Protein AF-A0A830GXB8-F1 (afdb_monomer_lite)

Secondary structure (DSSP, 8-state):
--HHHHHHHHHHHHHHHHHHHHHHHHHHS-PPPHHHHHHHHHHHHHHHHHHHHHHHHHHHHHHHHH-S-----TTHHHHHHHHHHHHHHHHHHHHHHHHHHHHHHHHHHTT-

Radius of gyration: 26.46 Å; chains: 1; bounding box: 48×48×76 Å

Foldseek 3Di:
DDPVVVVVVVVVVVVVVVVVVVVVCVVPDDDDDPLRVLVCCLVVVLVVLVVVLVVLVVVVVCCVPVVPCPVPDPPVVVVVVVVNVVVVVVSVVVNVVSVVVVVVSVVVVVVD

Structure (mmCIF, N/CA/C/O backbone):
data_AF-A0A830GXB8-F1
#
_entry.id   AF-A0A830GXB8-F1
#
loop_
_atom_site.group_PDB
_atom_site.id
_atom_site.type_symbol
_atom_site.label_atom_id
_atom_site.label_alt_id
_atom_site.label_comp_id
_atom_site.label_asym_id
_atom_site.label_entity_id
_atom_site.label_seq_id
_atom_site.pdbx_PDB_ins_code
_atom_site.Cartn_x
_atom_site.Cartn_y
_atom_site.Cartn_z
_atom_site.occupancy
_atom_site.B_iso_or_equiv
_atom_site.auth_seq_id
_atom_site.auth_comp_id
_atom_site.auth_asym_id
_atom_site.auth_atom_id
_atom_site.pdbx_PDB_model_num
ATOM 1 N N . MET A 1 1 ? -9.388 -22.077 50.505 1.00 53.31 1 MET A N 1
ATOM 2 C CA . MET A 1 1 ? -9.410 -21.486 49.142 1.00 53.31 1 MET A CA 1
ATOM 3 C C . MET A 1 1 ? -8.008 -20.994 48.793 1.00 53.31 1 MET A C 1
ATOM 5 O O . MET A 1 1 ? -7.482 -20.186 49.544 1.00 53.31 1 MET A O 1
ATOM 9 N N . SER A 1 2 ? -7.400 -21.502 47.713 1.00 50.16 2 SER A N 1
ATOM 10 C CA . SER A 1 2 ? -6.010 -21.192 47.324 1.00 50.16 2 SER A CA 1
ATOM 11 C C . SER A 1 2 ? -5.806 -19.709 46.965 1.00 50.16 2 SER A C 1
ATOM 13 O O . SER A 1 2 ? -6.621 -19.127 46.244 1.00 50.16 2 SER A O 1
ATOM 15 N N . ALA A 1 3 ? -4.702 -19.110 47.427 1.00 60.00 3 ALA A N 1
ATOM 16 C CA . ALA A 1 3 ? -4.307 -17.725 47.141 1.00 60.00 3 ALA A CA 1
ATOM 17 C C . ALA A 1 3 ? -4.200 -17.424 45.630 1.00 60.00 3 ALA A C 1
ATOM 19 O O . ALA A 1 3 ? -4.504 -16.310 45.194 1.00 60.00 3 ALA A O 1
ATOM 20 N N . THR A 1 4 ? -3.886 -18.435 44.813 1.00 60.03 4 THR A N 1
ATOM 21 C CA . THR A 1 4 ? -3.818 -18.321 43.346 1.00 60.03 4 THR A CA 1
ATOM 22 C C . THR A 1 4 ? -5.182 -18.056 42.699 1.00 60.03 4 THR A C 1
ATOM 24 O O . THR A 1 4 ? -5.269 -17.302 41.732 1.00 60.03 4 THR A O 1
ATOM 27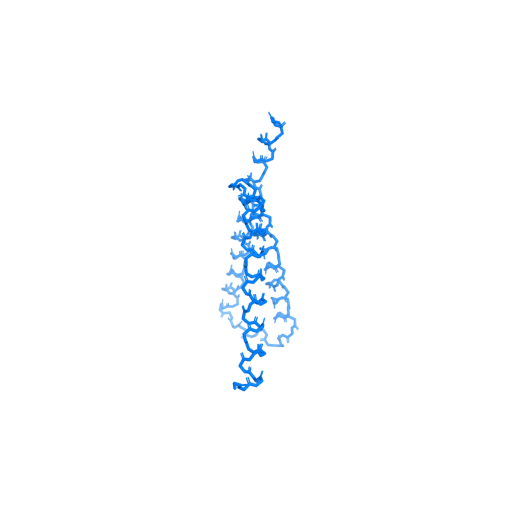 N N . ALA A 1 5 ? -6.279 -18.568 43.269 1.00 57.00 5 ALA A N 1
ATOM 28 C CA . ALA A 1 5 ? -7.633 -18.333 42.755 1.00 57.00 5 ALA A CA 1
ATOM 29 C C . ALA A 1 5 ? -8.139 -16.902 43.034 1.00 57.00 5 ALA A C 1
ATOM 31 O O . ALA A 1 5 ? -8.917 -16.350 42.252 1.00 57.00 5 ALA A O 1
ATOM 32 N N . LYS A 1 6 ? -7.678 -16.273 44.127 1.00 57.97 6 LYS A N 1
ATOM 33 C CA . LYS A 1 6 ? -7.974 -14.863 44.446 1.00 57.97 6 LYS A CA 1
ATOM 34 C C . LYS A 1 6 ? -7.221 -13.909 43.511 1.00 57.97 6 LYS A C 1
ATOM 36 O O . LYS A 1 6 ? -7.819 -12.950 43.029 1.00 57.97 6 LYS A O 1
ATOM 41 N N . ALA A 1 7 ? -5.955 -14.209 43.206 1.00 59.44 7 ALA A N 1
ATOM 42 C CA . ALA A 1 7 ? -5.140 -13.435 42.267 1.00 59.44 7 ALA A CA 1
ATOM 43 C C . ALA A 1 7 ? -5.707 -13.475 40.833 1.00 59.44 7 ALA A C 1
ATOM 45 O O . ALA A 1 7 ? -5.883 -12.425 40.213 1.00 59.44 7 ALA A O 1
ATOM 46 N N . ASN A 1 8 ? -6.108 -14.656 40.343 1.00 60.03 8 ASN A N 1
ATOM 47 C CA . ASN A 1 8 ? -6.704 -14.800 39.006 1.00 60.03 8 ASN A CA 1
ATOM 48 C C . ASN A 1 8 ? -8.066 -14.089 38.874 1.00 60.03 8 ASN A C 1
ATOM 50 O O . ASN A 1 8 ? -8.362 -13.489 37.839 1.00 60.03 8 ASN A O 1
ATOM 54 N N . LYS A 1 9 ? -8.878 -14.068 39.944 1.00 61.84 9 LYS A N 1
ATOM 55 C CA . LYS A 1 9 ? -10.116 -13.264 39.997 1.00 61.84 9 LYS A CA 1
ATOM 56 C C . LYS A 1 9 ? -9.849 -11.756 39.896 1.00 61.84 9 LYS A C 1
ATOM 58 O O . LYS A 1 9 ? -10.648 -11.044 39.291 1.00 61.84 9 LYS A O 1
ATOM 63 N N . GLY A 1 10 ? -8.742 -11.269 40.463 1.00 69.81 10 GLY A N 1
ATOM 64 C CA . GLY A 1 10 ? -8.347 -9.858 40.391 1.00 69.81 10 GLY A CA 1
ATOM 65 C C . GLY A 1 10 ? -7.921 -9.422 38.985 1.00 69.81 10 GLY A C 1
ATOM 66 O O . GLY A 1 10 ? -8.288 -8.336 38.538 1.00 69.81 10 GLY A O 1
ATOM 67 N N . ILE A 1 11 ? -7.211 -10.291 38.262 1.00 75.56 11 ILE A N 1
ATOM 68 C CA . ILE A 1 11 ? -6.756 -10.037 36.886 1.00 75.56 11 ILE A CA 1
ATOM 69 C C . ILE A 1 11 ? -7.942 -10.024 35.915 1.00 75.56 11 ILE A C 1
ATOM 71 O O . ILE A 1 11 ? -8.082 -9.086 35.132 1.00 75.56 11 ILE A O 1
ATOM 75 N N . GLY A 1 12 ? -8.852 -11.000 36.015 1.00 79.31 12 GLY A N 1
ATOM 76 C CA . GLY A 1 12 ? -10.057 -11.034 35.177 1.00 79.31 12 GLY A CA 1
ATOM 77 C C . GLY A 1 12 ? -10.957 -9.808 35.369 1.00 79.31 12 GLY A C 1
ATOM 78 O O . GLY A 1 12 ? -11.519 -9.290 34.404 1.00 79.31 12 GLY A O 1
ATOM 79 N N . LYS A 1 13 ? -11.048 -9.288 36.602 1.00 83.00 13 LYS A N 1
ATOM 80 C CA . LYS A 1 13 ? -11.798 -8.060 36.894 1.00 83.00 13 LYS A CA 1
ATOM 81 C C . LYS A 1 13 ? -11.154 -6.828 36.245 1.00 83.00 13 LYS A C 1
ATOM 83 O O . LYS A 1 13 ? -11.864 -6.066 35.594 1.00 83.00 13 LYS A O 1
ATOM 88 N N . LYS A 1 14 ? -9.824 -6.692 36.327 1.00 82.12 14 LYS A N 1
ATOM 89 C CA . LYS A 1 14 ? -9.081 -5.613 35.651 1.00 82.12 14 LYS A CA 1
ATOM 90 C C . LYS A 1 14 ? -9.254 -5.654 34.134 1.00 82.12 14 LYS A C 1
ATOM 92 O O . LYS A 1 14 ? -9.535 -4.627 33.531 1.00 82.12 14 LYS A O 1
ATOM 97 N N . ILE A 1 15 ? -9.142 -6.828 33.511 1.00 87.50 15 ILE A N 1
ATOM 98 C CA . ILE A 1 15 ? -9.331 -6.974 32.056 1.00 87.50 15 ILE A CA 1
ATOM 99 C C . ILE A 1 15 ? -10.740 -6.527 31.649 1.00 87.50 15 ILE A C 1
ATOM 101 O O . ILE A 1 15 ? -10.901 -5.794 30.677 1.00 87.50 15 ILE A O 1
ATOM 105 N N . ARG A 1 16 ? -11.764 -6.912 32.418 1.00 87.56 16 ARG A N 1
ATOM 106 C CA . ARG A 1 16 ? -13.149 -6.510 32.145 1.00 87.56 16 ARG A CA 1
ATOM 107 C C . ARG A 1 16 ? -13.354 -4.997 32.264 1.00 87.56 16 ARG A C 1
ATOM 109 O O . ARG A 1 16 ? -14.075 -4.422 31.453 1.00 87.56 16 ARG A O 1
ATOM 116 N N . GLU A 1 17 ? -12.711 -4.357 33.236 1.00 89.88 17 GLU A N 1
ATOM 117 C CA . GLU A 1 17 ? -12.712 -2.896 33.382 1.00 89.88 17 GLU A CA 1
ATOM 118 C C . GLU A 1 17 ? -12.022 -2.209 32.191 1.00 89.88 17 GLU A C 1
ATOM 120 O O . GLU A 1 17 ? -12.587 -1.273 31.628 1.00 89.88 17 GLU A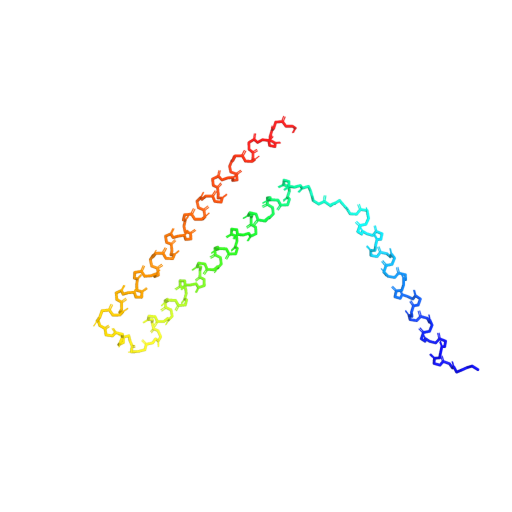 O 1
ATOM 125 N N . TYR A 1 18 ? -10.877 -2.722 31.726 1.00 90.38 18 TYR A N 1
ATOM 126 C CA . TYR A 1 18 ? -10.199 -2.209 30.528 1.00 90.38 18 TYR A CA 1
ATOM 127 C C . TYR A 1 18 ? -11.035 -2.361 29.256 1.00 90.38 18 TYR A C 1
ATOM 129 O O . TYR A 1 18 ? -11.113 -1.426 28.461 1.00 90.38 18 TYR A O 1
ATOM 137 N N . ILE A 1 19 ? -11.697 -3.505 29.067 1.00 90.31 19 ILE A N 1
ATOM 138 C CA . ILE A 1 19 ? -12.579 -3.728 27.914 1.00 90.31 19 ILE A CA 1
ATOM 139 C C . ILE A 1 19 ? -13.762 -2.757 27.957 1.00 90.31 19 ILE A C 1
ATOM 141 O O . ILE A 1 19 ? -14.079 -2.137 26.945 1.00 90.31 19 ILE A O 1
ATOM 145 N N . ASN A 1 20 ? -14.387 -2.572 29.122 1.00 90.50 20 ASN A N 1
ATOM 146 C CA . ASN A 1 20 ? -15.477 -1.609 29.274 1.00 90.50 20 ASN A CA 1
ATOM 147 C C . ASN A 1 20 ? -15.021 -0.174 28.984 1.00 90.50 20 ASN A C 1
ATOM 149 O O . ASN A 1 20 ? -15.756 0.581 28.348 1.00 90.50 20 ASN A O 1
ATOM 153 N N . LEU A 1 21 ? -13.805 0.191 29.397 1.00 91.31 21 LEU A N 1
ATOM 154 C CA . LEU A 1 21 ? -13.222 1.495 29.098 1.00 91.31 21 LEU A CA 1
ATOM 155 C C . LEU A 1 21 ? -12.953 1.660 27.595 1.00 91.31 21 LEU A C 1
ATOM 157 O O . LEU A 1 21 ? -13.332 2.676 27.020 1.00 91.31 21 LEU A O 1
ATOM 161 N N . MET A 1 22 ? -12.387 0.649 26.928 1.00 88.81 22 MET A N 1
ATOM 162 C CA . MET A 1 22 ? -12.203 0.657 25.471 1.00 88.81 22 MET A CA 1
ATOM 163 C C . MET A 1 22 ? -13.536 0.792 24.729 1.00 88.81 22 MET A C 1
ATOM 165 O O . MET A 1 22 ? -13.656 1.618 23.828 1.00 88.81 22 MET A O 1
ATOM 169 N N . LEU A 1 23 ? -14.558 0.031 25.126 1.00 90.56 23 LEU A N 1
ATOM 170 C CA . LEU A 1 23 ? -15.898 0.117 24.537 1.00 90.56 23 LEU A CA 1
ATOM 171 C C . LEU A 1 23 ? -16.521 1.501 24.736 1.00 90.56 23 LEU A C 1
ATOM 173 O O . LEU A 1 23 ? -17.164 2.022 23.825 1.00 90.56 23 LEU A O 1
ATOM 177 N N . TRP A 1 24 ? -16.309 2.111 25.903 1.00 92.88 24 TRP A N 1
ATOM 178 C CA . TRP A 1 24 ? -16.742 3.479 26.157 1.00 92.88 24 TRP A CA 1
ATOM 179 C C . TRP A 1 24 ? -16.027 4.473 25.236 1.00 92.88 24 TRP A C 1
ATOM 181 O O 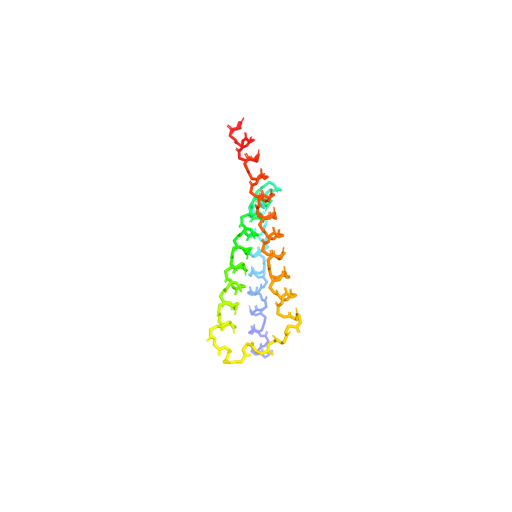. TRP A 1 24 ? -16.691 5.296 24.609 1.00 92.88 24 TRP A O 1
ATOM 191 N N . VAL A 1 25 ? -14.709 4.342 25.057 1.00 89.44 25 VAL A N 1
ATOM 192 C CA . VAL A 1 25 ? -13.943 5.176 24.118 1.00 89.44 25 VAL A CA 1
ATOM 193 C C . VAL A 1 25 ? -14.466 5.013 22.690 1.00 89.44 25 VAL A C 1
ATOM 195 O O . VAL A 1 25 ? -14.735 6.013 22.036 1.00 89.44 25 VAL A O 1
ATOM 198 N N . PHE A 1 26 ? -14.711 3.788 22.213 1.00 86.81 26 PHE A N 1
ATOM 199 C CA . PHE A 1 26 ? -15.293 3.560 20.881 1.00 86.81 26 PHE A CA 1
ATOM 200 C C . PHE A 1 26 ? -16.718 4.110 20.726 1.00 86.81 26 PHE A C 1
ATOM 202 O O . PHE A 1 26 ? -17.144 4.395 19.604 1.00 86.81 26 PHE A O 1
ATOM 209 N N . LYS A 1 27 ? -17.465 4.240 21.828 1.00 88.75 27 LYS A N 1
ATOM 210 C CA . LYS A 1 27 ? -18.807 4.832 21.842 1.00 88.75 27 LYS A CA 1
ATOM 211 C C . LYS A 1 27 ? -18.766 6.361 21.796 1.00 88.75 27 LYS A C 1
ATOM 213 O O . LYS A 1 27 ? -19.624 6.953 21.151 1.00 88.75 27 LYS A O 1
ATOM 218 N N . VAL A 1 28 ? -17.810 6.984 22.486 1.00 92.25 28 VAL A N 1
ATOM 219 C CA . VAL A 1 28 ? -17.660 8.449 22.564 1.00 92.25 28 VAL A CA 1
ATOM 220 C C . VAL A 1 28 ? -16.870 9.009 21.380 1.00 92.25 28 VAL A C 1
ATOM 222 O O . VAL A 1 28 ? -17.101 10.143 20.966 1.00 92.25 28 VAL A O 1
ATOM 225 N N . ALA A 1 29 ? -15.952 8.227 20.813 1.00 86.25 29 ALA A N 1
ATOM 226 C CA . ALA A 1 29 ? -15.146 8.645 19.677 1.00 86.25 29 ALA A CA 1
ATOM 227 C C . ALA A 1 29 ? -16.028 8.984 18.466 1.00 86.25 29 ALA A C 1
ATOM 229 O O . ALA A 1 29 ? -16.889 8.199 18.055 1.00 86.25 29 ALA A O 1
ATOM 230 N N . LYS A 1 30 ? -15.770 10.147 17.857 1.00 82.75 30 LYS A N 1
ATOM 231 C CA . LYS A 1 30 ? -16.402 10.544 16.599 1.00 82.75 30 LYS A CA 1
ATOM 232 C C . LYS A 1 30 ? -15.934 9.592 15.500 1.00 82.75 30 LYS A C 1
ATOM 234 O O . LYS A 1 30 ? -14.760 9.580 15.134 1.00 82.75 30 LYS A O 1
ATOM 239 N N . LYS A 1 31 ? -16.854 8.776 14.990 1.00 86.00 31 LYS A N 1
ATOM 240 C CA . LYS A 1 31 ? -16.584 7.911 13.841 1.00 86.00 31 LYS A CA 1
ATOM 241 C C . LYS A 1 31 ? -16.453 8.791 12.593 1.00 86.00 31 LYS A C 1
ATOM 243 O O . LYS A 1 31 ? -17.241 9.725 12.458 1.00 86.00 31 LYS A O 1
ATOM 248 N N . PRO A 1 32 ? -15.474 8.530 11.714 1.00 81.94 32 PRO A N 1
ATOM 249 C CA . PRO A 1 32 ? -15.309 9.316 10.502 1.00 81.94 32 PRO A CA 1
ATOM 250 C C . PRO A 1 32 ? -16.538 9.158 9.606 1.00 81.94 32 PRO A C 1
ATOM 252 O O . PRO A 1 32 ? -17.038 8.046 9.410 1.00 81.94 32 PRO A O 1
ATOM 255 N N . ASP A 1 33 ? -17.004 10.273 9.054 1.00 88.38 33 ASP A N 1
ATOM 256 C CA . ASP A 1 33 ? -18.056 10.278 8.047 1.00 88.38 33 ASP A CA 1
ATOM 257 C C . ASP A 1 33 ? -17.538 9.706 6.719 1.00 88.38 33 ASP A C 1
ATOM 259 O O . ASP A 1 33 ? -16.332 9.570 6.493 1.00 88.38 33 ASP A O 1
ATOM 263 N N . ARG A 1 34 ? -18.450 9.352 5.801 1.00 80.94 34 ARG A N 1
ATOM 264 C CA . ARG A 1 34 ? -18.067 8.744 4.509 1.00 80.94 34 ARG A CA 1
ATOM 265 C C . ARG A 1 34 ? -17.098 9.620 3.709 1.00 80.94 34 ARG A C 1
ATOM 267 O O . ARG A 1 34 ? -16.239 9.088 3.009 1.00 80.94 34 ARG A O 1
ATOM 274 N N . GLU A 1 35 ? -17.240 10.940 3.796 1.00 78.31 35 GLU A N 1
ATOM 275 C CA . GLU A 1 35 ? -16.388 11.897 3.083 1.00 78.31 35 GLU A CA 1
ATOM 276 C C . GLU A 1 35 ? -14.982 11.983 3.690 1.00 78.31 35 GLU A C 1
ATOM 278 O O . GLU A 1 35 ? -13.993 11.916 2.952 1.00 78.31 35 GLU A O 1
ATOM 283 N N . ASP A 1 36 ? -14.889 12.026 5.020 1.00 78.31 36 ASP A N 1
ATOM 284 C CA . ASP A 1 36 ? -13.621 11.999 5.755 1.00 78.31 36 ASP A CA 1
ATOM 285 C C . ASP A 1 36 ? -12.881 10.682 5.505 1.00 78.31 36 ASP A C 1
ATOM 287 O O . ASP A 1 36 ? -11.695 10.674 5.174 1.00 78.31 36 ASP A O 1
ATOM 291 N N . TYR A 1 37 ? -13.602 9.559 5.566 1.00 84.38 37 TYR A N 1
ATOM 292 C CA . TYR A 1 37 ? -13.047 8.237 5.294 1.00 84.38 37 TYR A CA 1
ATOM 293 C C . TYR A 1 37 ? -12.494 8.140 3.868 1.00 84.38 37 TYR A C 1
ATOM 295 O O . TYR A 1 37 ? -11.360 7.714 3.659 1.00 84.38 37 TYR A O 1
ATOM 303 N N . MET A 1 38 ? -13.268 8.591 2.877 1.00 80.12 38 MET A N 1
ATOM 304 C CA . MET A 1 38 ? -12.841 8.599 1.479 1.00 80.12 38 MET A CA 1
ATOM 305 C C . MET A 1 38 ? -11.608 9.488 1.265 1.00 80.12 38 MET A C 1
ATOM 307 O O . MET A 1 38 ? -10.729 9.142 0.477 1.00 80.12 38 MET A O 1
ATOM 311 N N . SER A 1 39 ? -11.518 10.616 1.970 1.00 79.38 39 SER A N 1
ATOM 312 C CA . SER A 1 39 ? -10.367 11.521 1.895 1.00 79.38 39 SER A CA 1
ATOM 313 C C . SER A 1 39 ? -9.107 10.878 2.476 1.00 79.38 39 SER A C 1
ATOM 315 O O . SER A 1 39 ? -8.065 10.881 1.820 1.00 79.38 39 SER A O 1
ATOM 317 N N . ILE A 1 40 ? -9.214 10.246 3.648 1.00 82.94 40 ILE A N 1
ATOM 318 C CA . ILE A 1 40 ? -8.108 9.517 4.286 1.00 82.94 40 ILE A CA 1
ATOM 319 C C . ILE A 1 40 ? -7.633 8.367 3.393 1.00 82.94 40 ILE A C 1
ATOM 321 O O . ILE A 1 40 ? -6.433 8.219 3.176 1.00 82.94 40 ILE A O 1
ATOM 325 N N . VAL A 1 41 ? -8.554 7.587 2.819 1.00 82.94 41 VAL A N 1
ATOM 326 C CA . VAL A 1 41 ? -8.211 6.477 1.916 1.00 82.94 41 VAL A CA 1
ATOM 327 C C . VAL A 1 41 ? -7.528 6.978 0.646 1.00 82.94 41 VAL A C 1
ATOM 329 O O . VAL A 1 41 ? -6.554 6.376 0.205 1.00 82.94 41 VAL A O 1
ATOM 332 N N . LYS A 1 42 ? -7.983 8.092 0.064 1.00 76.94 42 LYS A N 1
ATOM 333 C CA . LYS A 1 42 ? -7.343 8.678 -1.124 1.00 76.94 42 LYS A CA 1
ATOM 334 C C . LYS A 1 42 ? -5.931 9.174 -0.829 1.00 76.94 42 LYS A C 1
ATOM 336 O O . LYS A 1 42 ? -5.026 8.876 -1.601 1.00 76.94 42 LYS A O 1
ATOM 341 N N . ILE A 1 43 ? -5.735 9.890 0.280 1.00 80.44 43 ILE A N 1
ATOM 342 C CA . ILE A 1 43 ? -4.417 10.400 0.690 1.00 80.44 43 ILE A CA 1
ATOM 343 C C . ILE A 1 43 ? -3.481 9.238 1.037 1.00 80.44 43 ILE A C 1
ATOM 345 O O . ILE A 1 43 ? -2.358 9.181 0.542 1.00 80.44 43 ILE A O 1
ATOM 349 N N . GLY A 1 44 ? -3.956 8.285 1.842 1.00 82.50 44 GLY A N 1
ATOM 350 C CA . GLY A 1 44 ? -3.194 7.098 2.221 1.00 82.50 44 GLY A CA 1
ATOM 351 C C . GLY A 1 44 ? -2.830 6.238 1.012 1.00 82.50 44 GLY A C 1
ATOM 352 O O . GLY A 1 44 ? -1.677 5.852 0.854 1.00 82.50 44 GLY A O 1
ATOM 353 N N . GLY A 1 45 ? -3.783 6.007 0.106 1.00 80.00 45 GLY A N 1
ATOM 354 C CA . GLY A 1 45 ? -3.555 5.283 -1.142 1.00 80.00 45 GLY A CA 1
ATOM 355 C C . GLY A 1 45 ? -2.552 5.986 -2.054 1.00 80.00 45 GLY A C 1
ATOM 356 O O . GLY A 1 45 ? -1.675 5.330 -2.608 1.00 80.00 45 GLY A O 1
ATOM 357 N N . LEU A 1 46 ? -2.616 7.316 -2.163 1.00 77.69 46 LEU A N 1
ATOM 358 C CA . LEU A 1 46 ? -1.636 8.099 -2.918 1.00 77.69 46 LEU A CA 1
ATOM 359 C C . LEU A 1 46 ? -0.219 7.912 -2.354 1.00 77.69 46 LEU A C 1
ATOM 361 O O . LEU A 1 46 ? 0.710 7.651 -3.113 1.00 77.69 46 LEU A O 1
ATOM 365 N N . LEU A 1 47 ? -0.065 7.986 -1.029 1.00 81.31 47 LEU A N 1
ATOM 366 C CA . LEU A 1 47 ? 1.212 7.758 -0.345 1.00 81.31 47 LEU A CA 1
ATOM 367 C C . LEU A 1 47 ? 1.775 6.360 -0.623 1.00 81.31 47 LEU A C 1
ATOM 369 O O . LEU A 1 47 ? 2.950 6.227 -0.963 1.00 81.31 47 LEU A O 1
ATOM 373 N N . VAL A 1 48 ? 0.936 5.326 -0.530 1.00 85.50 48 VAL A N 1
ATOM 374 C CA . VAL A 1 48 ? 1.333 3.938 -0.819 1.00 85.50 48 VAL A CA 1
ATOM 375 C C . VAL A 1 48 ? 1.769 3.779 -2.274 1.00 85.50 48 VAL A C 1
ATOM 377 O O . VAL A 1 48 ? 2.787 3.142 -2.535 1.00 85.50 48 VAL A O 1
ATOM 380 N N . VAL A 1 49 ? 1.050 4.384 -3.223 1.00 80.19 49 VAL A N 1
ATOM 381 C CA . VAL A 1 49 ? 1.415 4.323 -4.646 1.00 80.19 49 VAL A CA 1
ATOM 382 C C . VAL A 1 49 ? 2.752 5.017 -4.906 1.00 80.19 49 VAL A C 1
ATOM 384 O O . VAL A 1 49 ? 3.579 4.474 -5.633 1.00 80.19 49 VAL A O 1
ATOM 387 N N . ILE A 1 50 ? 2.997 6.175 -4.288 1.00 80.38 50 ILE A N 1
ATOM 388 C CA . ILE A 1 50 ? 4.270 6.894 -4.415 1.00 80.38 50 ILE A CA 1
ATOM 389 C C . ILE A 1 50 ? 5.423 6.040 -3.871 1.00 80.38 50 ILE A C 1
ATOM 391 O O . ILE A 1 50 ? 6.419 5.841 -4.564 1.00 80.38 50 ILE A O 1
ATOM 395 N N . LEU A 1 51 ? 5.278 5.478 -2.668 1.00 84.88 51 LEU A N 1
ATOM 396 C CA . LEU A 1 51 ? 6.290 4.599 -2.071 1.00 84.88 51 LEU A CA 1
ATOM 397 C C . LEU A 1 51 ? 6.529 3.337 -2.910 1.00 84.88 51 LEU A C 1
ATOM 399 O O . LEU A 1 51 ? 7.677 2.942 -3.112 1.00 84.88 51 LEU A O 1
ATOM 403 N N . GLY A 1 52 ? 5.465 2.732 -3.442 1.00 79.75 52 GLY A N 1
ATOM 404 C CA . GLY A 1 52 ? 5.553 1.577 -4.332 1.00 79.75 52 GLY A CA 1
ATOM 405 C C . GLY A 1 52 ? 6.285 1.898 -5.635 1.00 79.75 52 GLY A C 1
ATOM 406 O O . GLY A 1 52 ? 7.156 1.136 -6.050 1.00 79.75 52 GLY A O 1
ATOM 407 N N . ALA A 1 53 ? 6.002 3.054 -6.242 1.00 77.19 53 ALA A N 1
ATOM 408 C CA . ALA A 1 53 ? 6.700 3.513 -7.438 1.00 77.19 53 ALA A CA 1
ATOM 409 C C . ALA A 1 53 ? 8.197 3.727 -7.166 1.00 77.19 53 ALA A C 1
ATOM 411 O O . ALA A 1 53 ? 9.027 3.231 -7.927 1.00 77.19 53 ALA A O 1
ATOM 412 N N . TYR A 1 54 ? 8.556 4.382 -6.055 1.00 79.88 54 TYR A N 1
ATOM 413 C CA . TYR A 1 54 ? 9.958 4.532 -5.655 1.00 79.88 54 TYR A CA 1
ATOM 414 C C . TYR A 1 54 ? 10.640 3.181 -5.435 1.00 79.88 54 TYR A C 1
ATOM 416 O O . TYR A 1 54 ? 11.738 2.971 -5.941 1.00 79.88 54 TYR A O 1
ATOM 424 N N . SER A 1 55 ? 9.993 2.250 -4.731 1.00 79.50 55 SER A N 1
ATOM 425 C CA . SER A 1 55 ? 10.542 0.910 -4.501 1.00 79.50 55 SER A CA 1
ATOM 426 C C . SER A 1 55 ? 10.818 0.170 -5.812 1.00 79.50 55 SER A C 1
ATOM 428 O O . SER A 1 55 ? 11.890 -0.411 -5.968 1.00 79.50 55 SER A O 1
ATOM 430 N N . LEU A 1 56 ? 9.900 0.252 -6.779 1.00 79.81 56 LEU A N 1
ATOM 431 C CA . LEU A 1 56 ? 10.049 -0.375 -8.092 1.00 79.81 56 LEU A CA 1
ATOM 432 C C . LEU A 1 56 ? 11.211 0.249 -8.878 1.00 79.81 56 LEU A C 1
ATOM 434 O O . LEU A 1 56 ? 12.048 -0.477 -9.411 1.00 79.81 56 LEU A O 1
ATOM 438 N N . ILE A 1 57 ? 11.317 1.582 -8.882 1.00 78.44 57 ILE A N 1
ATOM 439 C CA . ILE A 1 57 ? 12.421 2.307 -9.528 1.00 78.44 57 ILE A CA 1
ATOM 440 C C . ILE A 1 57 ? 13.767 1.918 -8.906 1.00 78.44 57 ILE A C 1
ATOM 442 O O . ILE A 1 57 ? 14.695 1.577 -9.633 1.00 78.44 57 ILE A O 1
ATOM 446 N N . PHE A 1 58 ? 13.881 1.921 -7.576 1.00 77.88 58 PHE A N 1
ATOM 447 C CA . PHE A 1 58 ? 15.119 1.546 -6.887 1.00 77.88 58 PHE A CA 1
ATOM 448 C C . PHE A 1 58 ? 15.508 0.091 -7.139 1.00 77.88 58 PHE A C 1
ATOM 450 O O . PHE A 1 58 ? 16.677 -0.186 -7.394 1.00 77.88 58 PHE A O 1
ATOM 457 N N . ASN A 1 59 ? 14.544 -0.830 -7.101 1.00 79.25 59 ASN A N 1
ATOM 458 C CA . ASN A 1 59 ? 14.792 -2.240 -7.383 1.00 79.25 59 ASN A CA 1
ATOM 459 C C . ASN A 1 59 ? 15.272 -2.428 -8.828 1.00 79.25 59 ASN A C 1
ATOM 461 O O . ASN A 1 59 ? 16.250 -3.126 -9.066 1.00 79.25 59 ASN A O 1
ATOM 465 N N . PHE A 1 60 ? 14.668 -1.714 -9.779 1.00 72.75 60 PHE A N 1
ATOM 466 C CA . PHE A 1 60 ? 15.099 -1.740 -11.170 1.00 72.75 60 PHE A CA 1
ATOM 467 C C . PHE A 1 60 ? 16.511 -1.173 -11.367 1.00 72.75 60 PHE A C 1
ATOM 469 O O . PHE A 1 60 ? 17.344 -1.803 -12.010 1.00 72.75 60 PHE A O 1
ATOM 476 N N . ILE A 1 61 ? 16.806 -0.013 -10.775 1.00 75.06 61 ILE A N 1
ATOM 477 C CA . ILE A 1 61 ? 18.142 0.600 -10.794 1.00 75.06 61 ILE A CA 1
ATOM 478 C C . ILE A 1 61 ? 19.172 -0.376 -10.218 1.00 75.06 61 ILE A C 1
ATOM 480 O O . ILE A 1 61 ? 20.207 -0.612 -10.835 1.00 75.06 61 ILE A O 1
ATOM 484 N N . PHE A 1 62 ? 18.873 -0.995 -9.075 1.00 73.75 62 PHE A N 1
ATOM 485 C CA . PHE A 1 62 ? 19.750 -1.978 -8.445 1.00 73.75 62 PHE A CA 1
ATOM 486 C C . PHE A 1 62 ? 19.922 -3.228 -9.315 1.00 73.75 62 PHE A C 1
ATOM 488 O O . PHE A 1 62 ? 21.038 -3.702 -9.484 1.00 73.75 62 PHE A O 1
ATOM 495 N N . TYR A 1 63 ? 18.851 -3.722 -9.934 1.00 70.06 63 TYR A N 1
ATOM 496 C CA . TYR A 1 63 ? 18.903 -4.844 -10.866 1.00 70.06 63 TYR A CA 1
ATOM 497 C C . TYR A 1 63 ? 19.794 -4.538 -12.081 1.00 70.06 63 TYR A C 1
ATOM 499 O O . TYR A 1 63 ? 20.584 -5.388 -12.482 1.00 70.06 63 TYR A O 1
ATOM 507 N N . VAL A 1 64 ? 19.733 -3.320 -12.627 1.00 69.75 64 VAL A N 1
ATOM 508 C CA . VAL A 1 64 ? 20.577 -2.872 -13.751 1.00 69.75 64 VAL A CA 1
ATOM 509 C C . VAL A 1 64 ? 22.037 -2.661 -13.351 1.00 69.75 64 VAL A C 1
ATOM 511 O O . VAL A 1 64 ? 22.928 -3.022 -14.113 1.00 69.75 64 VAL A O 1
ATOM 514 N N . LEU A 1 65 ? 22.298 -2.087 -12.176 1.00 70.50 65 LEU A N 1
ATOM 515 C CA . LEU A 1 65 ? 23.651 -1.713 -11.746 1.00 70.50 65 LEU A CA 1
ATOM 516 C C . LEU A 1 65 ? 24.418 -2.838 -11.048 1.00 70.50 65 LEU A C 1
ATOM 518 O O . LEU A 1 65 ? 25.638 -2.898 -11.165 1.00 70.50 65 LEU A O 1
ATOM 522 N N . VAL A 1 66 ? 23.732 -3.689 -10.285 1.00 68.06 66 VAL A N 1
ATOM 523 C CA . VAL A 1 66 ? 24.366 -4.677 -9.396 1.00 68.06 66 VAL A CA 1
ATOM 524 C 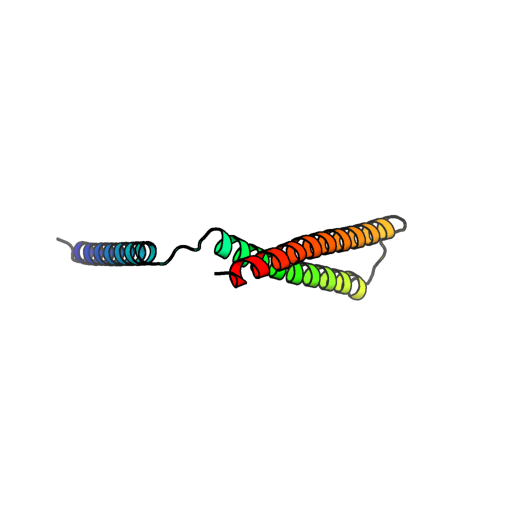C . VAL A 1 66 ? 24.398 -6.067 -10.009 1.00 68.06 66 VAL A C 1
ATOM 526 O O . VAL A 1 66 ? 25.232 -6.873 -9.609 1.00 68.06 66 VAL A O 1
ATOM 529 N N . THR A 1 67 ? 23.557 -6.361 -11.003 1.00 61.88 67 THR A N 1
ATOM 530 C CA . THR A 1 67 ? 23.598 -7.658 -11.688 1.00 61.88 67 THR A CA 1
ATOM 531 C C . THR A 1 67 ? 24.641 -7.596 -12.812 1.00 61.88 67 THR A C 1
ATOM 533 O O . THR A 1 67 ? 24.387 -6.968 -13.839 1.00 61.88 67 THR A O 1
ATOM 536 N N . PRO A 1 68 ? 25.812 -8.250 -12.670 1.00 55.47 68 PRO A N 1
ATOM 537 C CA . PRO A 1 68 ? 26.924 -8.122 -13.621 1.00 55.47 68 PRO A CA 1
ATOM 538 C C . PRO A 1 68 ? 26.658 -8.832 -14.959 1.00 55.47 68 PRO A C 1
ATOM 540 O O . PRO A 1 68 ? 27.399 -8.661 -15.922 1.00 55.47 68 PRO A O 1
ATOM 543 N N . HIS A 1 69 ? 25.576 -9.608 -15.033 1.00 55.16 69 HIS A N 1
ATOM 544 C CA . HIS A 1 69 ? 25.120 -10.303 -16.224 1.00 55.16 69 HIS A CA 1
ATOM 545 C C . HIS A 1 69 ? 23.697 -9.852 -16.548 1.00 55.16 69 HIS A C 1
ATOM 547 O O . HIS A 1 69 ? 22.732 -10.575 -16.310 1.00 55.16 69 HIS A O 1
ATOM 553 N N . PHE A 1 70 ? 23.548 -8.664 -17.136 1.00 56.72 70 PHE A N 1
ATOM 554 C CA . PHE A 1 70 ? 22.338 -8.313 -17.888 1.00 56.72 70 PHE A CA 1
ATOM 555 C C . PHE A 1 70 ? 22.305 -9.117 -19.205 1.00 56.72 70 PHE A C 1
ATOM 557 O O . PHE A 1 70 ? 22.212 -8.579 -20.300 1.00 56.72 70 PHE A O 1
ATOM 564 N N . SER A 1 71 ? 22.455 -10.437 -19.110 1.00 60.59 71 SER A N 1
ATOM 565 C CA . SER A 1 71 ? 22.458 -11.384 -20.223 1.00 60.59 71 SER A CA 1
ATOM 566 C C . SER A 1 71 ? 21.057 -11.948 -20.445 1.00 60.59 71 SER A C 1
ATOM 568 O O . SER A 1 71 ? 20.892 -13.137 -20.706 1.00 60.59 71 SER A O 1
ATOM 570 N N . ILE A 1 72 ? 20.032 -11.104 -20.298 1.00 59.41 72 ILE A N 1
ATOM 571 C CA . ILE A 1 72 ? 18.711 -11.423 -20.828 1.00 59.41 72 ILE A CA 1
ATOM 572 C C . ILE A 1 72 ? 18.849 -11.291 -22.344 1.00 59.41 72 ILE A C 1
ATOM 574 O O . ILE A 1 72 ? 19.062 -10.189 -22.859 1.00 59.41 72 ILE A O 1
ATOM 578 N N . SER A 1 73 ? 18.808 -12.424 -23.042 1.00 70.00 73 SER A N 1
ATOM 579 C CA . SER A 1 73 ? 18.982 -12.447 -24.491 1.00 70.00 73 SER A CA 1
ATOM 580 C C . SER A 1 73 ? 17.824 -11.723 -25.165 1.00 70.00 73 SER A C 1
ATOM 582 O O . SER A 1 73 ? 16.675 -11.786 -24.728 1.00 70.00 73 SER A O 1
ATOM 584 N N . TYR A 1 74 ? 18.122 -11.013 -26.249 1.00 65.38 74 TYR A N 1
ATOM 585 C CA . TYR A 1 74 ? 17.071 -10.463 -27.095 1.00 65.38 74 TYR A CA 1
ATOM 586 C C . TYR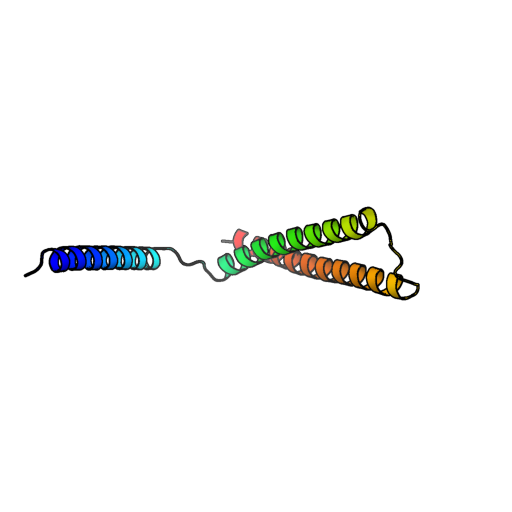 A 1 74 ? 16.189 -11.622 -27.596 1.00 65.38 74 TYR A C 1
ATOM 588 O O . TYR A 1 74 ? 16.748 -12.608 -28.081 1.00 65.38 74 TYR A O 1
ATOM 596 N N . PRO A 1 75 ? 14.848 -11.552 -27.483 1.00 71.06 75 PRO A N 1
ATOM 597 C CA . PRO A 1 75 ? 14.015 -10.355 -27.282 1.00 71.06 75 PRO A CA 1
ATOM 598 C C . PRO A 1 75 ? 13.470 -10.141 -25.853 1.00 71.06 75 PRO A C 1
ATOM 600 O O . PRO A 1 75 ? 12.675 -9.228 -25.621 1.00 71.06 75 PRO A O 1
ATOM 603 N N . GLU A 1 76 ? 13.847 -10.977 -24.889 1.00 71.88 76 GLU A N 1
ATOM 604 C CA . GLU A 1 76 ? 13.257 -11.009 -23.541 1.00 71.88 76 GLU A CA 1
ATOM 605 C C . GLU A 1 76 ? 13.506 -9.708 -22.762 1.00 71.88 76 GLU A C 1
ATOM 607 O O . GLU A 1 76 ? 12.656 -9.249 -21.997 1.00 71.88 76 GLU A O 1
ATOM 612 N N . ASN A 1 77 ? 14.638 -9.053 -23.022 1.00 73.62 77 ASN A N 1
ATOM 613 C CA . ASN A 1 77 ? 14.974 -7.757 -22.446 1.00 73.62 77 ASN A CA 1
ATOM 614 C C . ASN A 1 77 ? 13.958 -6.676 -22.851 1.00 73.62 77 ASN A C 1
ATOM 616 O O . ASN A 1 77 ? 13.494 -5.919 -21.999 1.00 73.62 77 ASN A O 1
ATOM 620 N N . VAL A 1 78 ? 13.551 -6.639 -24.122 1.00 72.62 78 VAL A N 1
ATOM 621 C CA . VAL A 1 78 ? 12.551 -5.688 -24.631 1.00 72.62 78 VAL A CA 1
ATOM 622 C C . VAL A 1 78 ? 11.208 -5.903 -23.950 1.00 72.62 78 VAL A C 1
ATOM 624 O O . VAL A 1 78 ? 10.551 -4.931 -23.578 1.00 72.62 78 VAL A O 1
ATOM 627 N N . ILE A 1 79 ? 10.825 -7.164 -23.731 1.00 75.69 79 ILE A N 1
ATOM 628 C CA . ILE A 1 79 ? 9.584 -7.504 -23.036 1.00 75.69 79 ILE A CA 1
ATOM 629 C C . ILE A 1 79 ? 9.632 -6.939 -21.617 1.00 75.69 79 ILE A C 1
ATOM 631 O O . ILE A 1 79 ? 8.760 -6.150 -21.270 1.00 75.69 79 ILE A O 1
ATOM 635 N N . VAL A 1 80 ? 10.675 -7.232 -20.834 1.00 73.81 80 VAL A N 1
ATOM 636 C CA . VAL A 1 80 ? 10.801 -6.736 -19.451 1.00 73.81 80 VAL A CA 1
ATOM 637 C C . VAL A 1 80 ? 10.750 -5.205 -19.387 1.00 73.81 80 VAL A C 1
ATOM 639 O O . VAL A 1 80 ? 9.975 -4.655 -18.603 1.00 73.81 80 VAL A O 1
ATOM 642 N N . PHE A 1 81 ? 11.497 -4.508 -20.249 1.00 72.69 81 PHE A N 1
ATOM 643 C CA . PHE A 1 81 ? 11.455 -3.044 -20.321 1.00 72.69 81 PHE A CA 1
ATOM 644 C C . PHE A 1 81 ? 10.056 -2.524 -20.681 1.00 72.69 81 PHE A C 1
ATOM 646 O O . PHE A 1 81 ? 9.557 -1.605 -20.029 1.00 72.69 81 PHE A O 1
ATOM 653 N N . SER A 1 82 ? 9.394 -3.124 -21.673 1.00 75.31 82 SER A N 1
ATOM 654 C CA . SER A 1 82 ? 8.050 -2.715 -22.098 1.00 75.31 82 SER A CA 1
ATOM 655 C C . SER A 1 82 ? 7.008 -2.898 -20.990 1.00 75.31 82 SER A C 1
ATOM 657 O O . SER A 1 82 ? 6.186 -2.008 -20.769 1.00 75.31 82 SER A O 1
ATOM 659 N N . THR A 1 83 ? 7.085 -3.995 -20.230 1.00 78.94 83 THR A N 1
ATOM 660 C CA . THR A 1 83 ? 6.166 -4.278 -19.123 1.00 78.94 83 THR A CA 1
ATOM 661 C C . THR A 1 83 ? 6.349 -3.272 -17.993 1.00 78.94 83 THR A C 1
ATOM 663 O O . THR A 1 83 ? 5.368 -2.781 -17.441 1.00 78.94 83 THR A O 1
ATOM 666 N N . ILE A 1 84 ? 7.592 -2.901 -17.677 1.00 74.69 84 ILE A N 1
ATOM 667 C CA . ILE A 1 84 ? 7.887 -1.888 -16.655 1.00 74.69 84 ILE A CA 1
ATOM 668 C C . ILE A 1 84 ? 7.334 -0.524 -17.075 1.00 74.69 84 ILE A C 1
ATOM 670 O O . ILE A 1 84 ? 6.664 0.137 -16.282 1.00 74.69 84 ILE A O 1
ATOM 674 N N . VAL A 1 85 ? 7.544 -0.121 -18.332 1.00 78.56 85 VAL A N 1
ATOM 675 C CA . VAL A 1 85 ? 6.995 1.135 -18.870 1.00 78.56 85 VAL A CA 1
ATOM 676 C C . VAL A 1 85 ? 5.463 1.129 -18.821 1.00 78.56 85 VAL A C 1
ATOM 678 O O . VAL A 1 85 ? 4.861 2.118 -18.399 1.00 78.56 85 VAL A O 1
ATOM 681 N N . ALA A 1 86 ? 4.822 0.011 -19.169 1.00 80.19 86 ALA A N 1
ATOM 682 C CA . ALA A 1 86 ? 3.371 -0.138 -19.087 1.00 80.19 86 ALA A CA 1
ATOM 683 C C . ALA A 1 86 ? 2.848 -0.045 -17.641 1.00 80.19 86 ALA A C 1
ATOM 685 O O . ALA A 1 86 ? 1.845 0.626 -17.394 1.00 80.19 86 ALA A O 1
ATOM 686 N N . ILE A 1 87 ? 3.544 -0.653 -16.673 1.00 79.94 87 ILE A N 1
ATOM 687 C CA . ILE A 1 87 ? 3.203 -0.568 -15.243 1.00 79.94 87 ILE A CA 1
ATOM 688 C C . ILE A 1 87 ? 3.321 0.877 -14.747 1.00 79.94 87 ILE A C 1
ATOM 690 O O . ILE A 1 87 ? 2.407 1.374 -14.088 1.00 79.94 87 ILE A O 1
ATOM 694 N N . ILE A 1 88 ? 4.400 1.584 -15.097 1.00 77.62 88 ILE A N 1
ATOM 695 C CA . ILE A 1 88 ? 4.587 2.996 -14.730 1.00 77.62 88 ILE A CA 1
ATOM 696 C C . ILE A 1 88 ? 3.474 3.861 -15.334 1.00 77.62 88 ILE A C 1
ATOM 698 O O . ILE A 1 88 ? 2.892 4.691 -14.631 1.00 77.62 88 ILE A O 1
ATOM 702 N N . ALA A 1 89 ? 3.122 3.649 -16.606 1.00 76.00 89 ALA A N 1
ATOM 703 C CA . ALA A 1 89 ? 2.037 4.374 -17.262 1.00 76.00 89 ALA A CA 1
ATOM 704 C C . ALA A 1 89 ? 0.680 4.114 -16.581 1.00 76.00 89 ALA A C 1
ATOM 706 O O . ALA A 1 89 ? -0.056 5.059 -16.291 1.00 76.00 89 ALA A O 1
ATOM 707 N N . ALA A 1 90 ? 0.373 2.857 -16.245 1.00 79.06 90 ALA A N 1
ATOM 708 C CA . ALA A 1 90 ? -0.851 2.490 -15.535 1.00 79.06 90 ALA A CA 1
ATOM 709 C C . ALA A 1 90 ? -0.925 3.132 -14.138 1.00 79.06 90 ALA A C 1
ATOM 711 O O . ALA A 1 90 ? -1.944 3.730 -13.785 1.00 79.06 90 ALA A O 1
ATOM 712 N N . LEU A 1 91 ? 0.167 3.085 -13.365 1.00 74.44 91 LEU A N 1
ATOM 713 C CA . LEU A 1 91 ? 0.261 3.743 -12.057 1.00 74.44 91 LEU A CA 1
ATOM 714 C C . LEU A 1 91 ? 0.097 5.264 -12.169 1.00 74.44 91 LEU A C 1
ATOM 716 O O . LEU A 1 91 ? -0.607 5.870 -11.362 1.00 74.44 91 LEU A O 1
ATOM 720 N N . SER A 1 92 ? 0.674 5.877 -13.204 1.00 75.06 92 SER A N 1
ATOM 721 C CA . SER A 1 92 ? 0.533 7.312 -13.479 1.00 75.06 92 SER A CA 1
ATOM 722 C C . SER A 1 92 ? -0.920 7.692 -13.770 1.00 75.06 92 SER A C 1
ATOM 724 O O . SER A 1 92 ? -1.425 8.674 -13.230 1.00 75.06 92 SER A O 1
ATOM 726 N N . ILE A 1 93 ? -1.634 6.889 -14.565 1.00 80.50 93 ILE A N 1
ATOM 727 C CA . ILE A 1 93 ? -3.059 7.102 -14.857 1.00 80.50 93 ILE A CA 1
ATOM 728 C C . ILE A 1 93 ? -3.896 6.990 -13.579 1.00 80.50 93 ILE A C 1
ATOM 730 O O . ILE A 1 93 ? -4.743 7.847 -13.323 1.00 80.50 93 ILE A O 1
ATOM 734 N N . VAL A 1 94 ? -3.638 5.981 -12.741 1.00 76.56 94 VAL A N 1
ATOM 735 C CA . VAL A 1 94 ? -4.330 5.813 -11.453 1.00 76.56 94 VAL A CA 1
ATOM 736 C C . VAL A 1 94 ? -4.071 7.008 -10.530 1.00 76.56 94 VAL A C 1
ATOM 738 O O . VAL A 1 94 ? -5.016 7.532 -9.935 1.00 76.56 94 VAL A O 1
ATOM 741 N N . LEU A 1 95 ? -2.832 7.505 -10.461 1.00 69.69 95 LEU A N 1
ATOM 742 C CA . LEU A 1 95 ? -2.486 8.718 -9.712 1.00 69.69 95 LEU A CA 1
ATOM 743 C C . LEU A 1 95 ? -3.233 9.948 -10.238 1.00 69.69 95 LEU A C 1
ATOM 745 O O . LEU A 1 95 ? -3.810 10.700 -9.452 1.00 69.69 95 LEU A O 1
ATOM 749 N N . ILE A 1 96 ? -3.283 10.143 -11.557 1.00 74.19 96 ILE A N 1
ATOM 750 C CA . ILE A 1 96 ? -3.999 11.264 -12.182 1.00 74.19 96 ILE A CA 1
ATOM 751 C C . ILE A 1 96 ? -5.505 11.183 -11.894 1.00 74.19 96 ILE A C 1
ATOM 753 O O . ILE A 1 96 ? -6.131 12.192 -11.573 1.00 74.19 96 ILE A O 1
ATOM 757 N N . ILE A 1 97 ? -6.114 9.999 -11.975 1.00 73.06 97 ILE A N 1
ATOM 758 C CA . ILE A 1 97 ? -7.545 9.819 -11.684 1.00 73.06 97 ILE A CA 1
ATOM 759 C C . ILE A 1 97 ? -7.829 10.070 -10.197 1.00 73.06 97 ILE A C 1
ATOM 761 O O . ILE A 1 97 ? -8.786 10.775 -9.858 1.00 73.06 97 ILE A O 1
ATOM 765 N N . SER A 1 98 ? -6.984 9.540 -9.309 1.00 64.25 98 SER A N 1
ATOM 766 C CA . SER A 1 98 ? -7.117 9.721 -7.862 1.00 64.25 98 SER A CA 1
ATOM 767 C C . SER A 1 98 ? -7.003 11.202 -7.469 1.00 64.25 98 SER A C 1
ATOM 769 O O . SER A 1 98 ? -7.877 11.733 -6.778 1.00 64.25 98 SER A O 1
ATOM 771 N N . THR A 1 99 ? -6.009 11.914 -8.011 1.00 65.75 99 THR A N 1
ATOM 772 C CA . THR A 1 99 ? -5.790 13.352 -7.763 1.00 65.75 99 THR A CA 1
ATOM 773 C C . THR A 1 99 ? -6.872 14.241 -8.389 1.00 65.75 99 THR A C 1
ATOM 775 O O . THR A 1 99 ? -7.377 15.149 -7.722 1.00 65.75 99 THR A O 1
ATOM 778 N N . ARG A 1 100 ? -7.334 13.960 -9.621 1.00 61.81 100 ARG A N 1
ATOM 779 C CA . ARG A 1 100 ? -8.443 14.707 -10.262 1.00 61.81 100 ARG A CA 1
ATOM 780 C C . ARG A 1 100 ? -9.744 14.638 -9.462 1.00 61.81 100 ARG A C 1
ATOM 782 O O . ARG A 1 100 ? -10.514 15.600 -9.464 1.00 61.81 100 ARG A O 1
ATOM 789 N N . ASN A 1 101 ? -9.994 13.536 -8.758 1.00 57.81 101 ASN A N 1
ATOM 790 C CA . ASN A 1 101 ? -11.176 13.388 -7.910 1.00 57.81 101 ASN A CA 1
ATOM 791 C C . ASN A 1 101 ? -11.064 14.104 -6.552 1.00 57.81 101 ASN A C 1
ATOM 793 O O . ASN A 1 101 ? -12.097 14.364 -5.933 1.00 57.81 101 ASN A O 1
ATOM 797 N N . MET A 1 102 ? -9.861 14.460 -6.090 1.00 56.53 102 MET A N 1
ATOM 798 C CA . MET A 1 102 ? -9.668 15.247 -4.860 1.00 56.53 102 MET A CA 1
ATOM 799 C C . MET A 1 102 ? -9.972 16.735 -5.082 1.00 56.53 102 MET A C 1
ATOM 801 O O . MET A 1 102 ? -10.667 17.347 -4.270 1.00 56.53 102 MET A O 1
ATOM 805 N N . GLY A 1 103 ? -9.570 17.300 -6.230 1.00 54.41 103 GLY A N 1
ATOM 806 C CA . GLY A 1 103 ? -9.848 18.704 -6.573 1.00 54.41 103 GLY A CA 1
ATOM 807 C C . GLY A 1 103 ? -11.344 19.048 -6.655 1.00 54.41 103 GLY A C 1
ATOM 808 O O . GLY A 1 103 ? -11.744 20.184 -6.406 1.00 54.41 103 GLY A O 1
ATOM 809 N N . LYS A 1 104 ? -12.200 18.058 -6.942 1.00 54.38 104 LYS A N 1
ATOM 810 C CA . LYS A 1 104 ? -13.663 18.229 -6.945 1.00 54.38 104 LYS A CA 1
ATOM 811 C C . LYS A 1 104 ? -14.289 18.178 -5.546 1.00 54.38 104 LYS A C 1
ATOM 813 O O . LYS A 1 104 ? -15.295 18.847 -5.331 1.00 54.38 104 LYS A 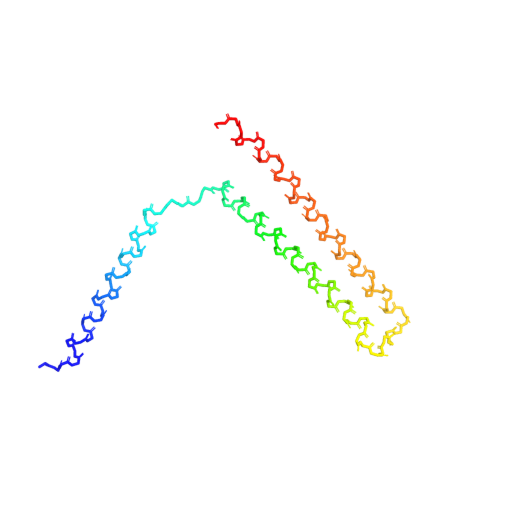O 1
ATOM 818 N N . GLN A 1 105 ? -13.718 17.418 -4.606 1.00 51.19 105 GLN A N 1
ATOM 819 C CA . GLN A 1 105 ? -14.238 17.323 -3.232 1.00 51.19 105 GLN A CA 1
ATOM 820 C C . GLN A 1 105 ? -13.861 18.546 -2.382 1.00 51.19 105 GLN A C 1
ATOM 822 O O . GLN A 1 105 ? -14.714 19.066 -1.668 1.00 51.19 105 GLN A O 1
ATOM 827 N N . SER A 1 106 ? -12.650 19.091 -2.551 1.00 49.00 106 SER A N 1
ATOM 828 C CA . SER A 1 106 ? -12.218 20.335 -1.885 1.00 49.00 106 SER A CA 1
ATOM 829 C C . SER A 1 106 ? -13.141 21.532 -2.194 1.00 49.00 106 SER A C 1
ATOM 831 O O . SER A 1 106 ? -13.467 22.325 -1.315 1.00 49.00 106 SER A O 1
ATOM 833 N N . ARG A 1 107 ? -13.683 21.614 -3.419 1.00 49.97 107 ARG A N 1
ATOM 834 C CA . ARG A 1 107 ? -14.607 22.687 -3.834 1.00 49.97 107 ARG A CA 1
ATOM 835 C C . ARG A 1 107 ? -16.004 22.617 -3.199 1.00 49.97 107 ARG A C 1
ATOM 837 O O . ARG A 1 107 ? -16.732 23.604 -3.269 1.00 49.97 107 ARG A O 1
ATOM 844 N N . LYS A 1 108 ? -16.397 21.473 -2.626 1.00 49.00 108 LYS A N 1
ATOM 845 C CA . LYS A 1 108 ? -17.732 21.268 -2.037 1.00 49.00 108 LYS A CA 1
ATOM 846 C C . LYS A 1 108 ? -17.761 21.570 -0.534 1.00 49.00 108 LYS A C 1
ATOM 848 O O . LYS A 1 108 ? -18.758 22.105 -0.071 1.00 49.00 108 LYS A O 1
ATOM 853 N N . GLY A 1 109 ? -16.658 21.326 0.181 1.00 48.97 109 GLY A N 1
ATOM 854 C CA . GLY A 1 109 ? -16.517 21.656 1.608 1.00 48.97 109 GLY A CA 1
ATOM 855 C C . GLY A 1 109 ? -16.276 23.142 1.909 1.00 48.97 109 GLY A C 1
ATOM 856 O O . GLY A 1 109 ? -16.459 23.568 3.036 1.00 48.97 109 GLY A O 1
ATOM 857 N N . SER A 1 110 ? -15.910 23.953 0.909 1.00 43.69 110 SER A N 1
ATOM 858 C CA . SER A 1 110 ? -15.707 25.408 1.064 1.00 43.69 110 SER A CA 1
ATOM 859 C C . SER A 1 110 ? -17.007 26.235 1.006 1.00 43.69 110 SER A C 1
ATOM 861 O O . SER A 1 110 ? -16.945 27.462 1.066 1.00 43.69 110 SER A O 1
ATOM 863 N N . LYS A 1 111 ? -18.171 25.598 0.815 1.00 45.75 111 LYS A N 1
ATOM 864 C CA . LYS A 1 111 ? -19.484 26.267 0.714 1.00 45.75 111 LYS A CA 1
ATOM 865 C C . LYS A 1 111 ? -20.407 26.016 1.916 1.00 45.75 111 LYS A C 1
ATOM 867 O O . LYS A 1 111 ? -21.582 26.366 1.838 1.00 45.75 111 LYS A O 1
ATOM 872 N N . THR A 1 112 ? -19.891 25.431 2.989 1.00 40.97 112 THR A N 1
ATOM 873 C CA . THR A 1 112 ? -20.595 25.232 4.265 1.00 40.97 112 THR A CA 1
ATOM 874 C C . THR A 1 112 ? -19.804 25.853 5.389 1.00 40.97 112 THR A C 1
ATOM 876 O O . THR A 1 112 ? -18.575 25.622 5.395 1.00 40.97 112 THR A O 1
#

Sequence (112 aa):
MSATAKANKGIGKKIREYINLMLWVFKVAKKPDREDYMSIVKIGGLLVVILGAYSLIFNFIFYVLVTPHFSISYPENVIVFSTIVAIIAALSIVLIISTRNMGKQSRKGSKT

InterPro domains:
  IPR023391 Protein translocase SecE domain superfamily [G3DSA:1.20.5.820] (7-70)
  IPR023391 Protein translocase SecE domain superfamily [SSF103456] (14-65)

pLDDT: mean 73.16, std 12.44, range [40.97, 92.88]

Organism: NCBI:txid62609